Protein AF-A0A8J7ECS9-F1 (afdb_monomer_lite)

Radius of gyration: 26.11 Å; chains: 1; bounding box: 45×32×72 Å

Secondary structure (DSSP, 8-state):
--HHHHHHHHHHHS-HHHHHHHHHHHHHHHHHHHT----SS---------S--TTTTS------TTHHHHHHHHHHHHHHHHH---

Foldseek 3Di:
DDPVVVVVVVLVPDDPVVVVVVVVVVVVVVVVVVVDPDDDDDDDDDDDDPPPPCVVVPPPPPDPPCCVPCVVVCVVVVCCVVPVPD

Sequence (86 aa):
MTPLEQIQQDIQTLPQDALDLLAQFIQLLKKSQSVHPENRSGAEPSSSSDAADWSDLIGCMDAEADLSVNYKTYLLNGLEQKYGHH

Structure (mmCIF, N/CA/C/O backbone):
data_AF-A0A8J7ECS9-F1
#
_entry.id   AF-A0A8J7ECS9-F1
#
loop_
_atom_site.group_PDB
_atom_site.id
_atom_site.type_symbol
_atom_site.label_atom_id
_atom_site.label_alt_id
_atom_site.label_comp_id
_atom_site.label_asym_id
_atom_site.label_entity_id
_atom_site.label_seq_id
_atom_site.pdbx_PDB_ins_code
_atom_site.Cartn_x
_atom_site.Cartn_y
_atom_site.Cartn_z
_atom_site.occupancy
_atom_site.B_iso_or_equiv
_atom_site.auth_seq_id
_atom_site.auth_comp_id
_atom_site.auth_asym_id
_atom_site.auth_atom_id
_atom_site.pdbx_PDB_model_num
ATOM 1 N N . MET A 1 1 ? -0.688 9.355 30.952 1.00 53.38 1 MET A N 1
ATOM 2 C CA . MET A 1 1 ? -1.075 8.306 29.993 1.00 53.38 1 MET A CA 1
ATOM 3 C C . MET A 1 1 ? 0.112 8.073 29.100 1.00 53.38 1 MET A C 1
ATOM 5 O O . MET A 1 1 ? 0.655 9.035 28.564 1.00 53.38 1 MET A O 1
ATOM 9 N N . THR A 1 2 ? 0.598 6.842 29.052 1.00 76.06 2 THR A N 1
ATOM 10 C CA . THR A 1 2 ? 1.700 6.516 28.144 1.00 76.06 2 THR A CA 1
ATOM 11 C C . THR A 1 2 ? 1.171 6.493 26.704 1.00 76.06 2 THR A C 1
ATOM 13 O O . THR A 1 2 ? -0.009 6.205 26.499 1.00 76.06 2 THR A O 1
ATOM 16 N N . PRO A 1 3 ? 2.001 6.788 25.689 1.00 81.69 3 PRO A N 1
ATOM 17 C CA . PRO A 1 3 ? 1.567 6.748 24.288 1.00 81.69 3 PRO A CA 1
ATOM 18 C C . PRO A 1 3 ? 0.975 5.385 23.883 1.00 81.69 3 PRO A C 1
ATOM 20 O O . PRO A 1 3 ? 0.136 5.317 22.994 1.00 81.69 3 PRO A O 1
ATOM 23 N N . LEU A 1 4 ? 1.362 4.306 24.571 1.00 86.31 4 LEU A N 1
ATOM 24 C CA . LEU A 1 4 ? 0.879 2.949 24.321 1.00 86.31 4 LEU A CA 1
ATOM 25 C C . LEU A 1 4 ? -0.560 2.727 24.821 1.00 86.31 4 LEU A C 1
ATOM 27 O O . LEU A 1 4 ? -1.353 2.087 24.136 1.00 86.31 4 LEU A O 1
ATOM 31 N N . GLU A 1 5 ? -0.921 3.304 25.970 1.00 86.25 5 GLU A N 1
ATOM 32 C CA . GLU A 1 5 ? -2.295 3.243 26.493 1.00 86.25 5 GLU A CA 1
ATOM 33 C C . GLU A 1 5 ? -3.282 3.993 25.597 1.00 86.25 5 GLU A C 1
ATOM 35 O O . GLU A 1 5 ? -4.394 3.517 25.375 1.00 86.25 5 GLU A O 1
ATOM 40 N N . GLN A 1 6 ? -2.856 5.131 25.040 1.00 87.50 6 GLN A N 1
ATOM 41 C CA . GLN A 1 6 ? -3.667 5.901 24.099 1.00 87.50 6 GLN A CA 1
ATOM 42 C C . GLN A 1 6 ? -3.962 5.085 22.835 1.00 87.50 6 GLN A C 1
ATOM 44 O O . GLN A 1 6 ? -5.117 4.941 22.452 1.00 87.50 6 GLN A O 1
ATOM 49 N N . ILE A 1 7 ? -2.937 4.454 22.256 1.00 89.62 7 ILE A N 1
ATOM 50 C CA . ILE A 1 7 ? -3.087 3.597 21.072 1.00 89.62 7 ILE A CA 1
ATOM 51 C C . ILE A 1 7 ? -4.031 2.421 21.353 1.00 89.62 7 ILE A C 1
ATOM 53 O O . ILE A 1 7 ? -4.868 2.088 20.518 1.00 89.62 7 ILE A O 1
ATOM 57 N N . GLN A 1 8 ? -3.933 1.791 22.526 1.00 87.50 8 GLN A N 1
ATOM 58 C CA . GLN A 1 8 ? -4.823 0.688 22.891 1.00 87.50 8 GLN A CA 1
ATOM 59 C C . GLN A 1 8 ? -6.283 1.144 23.000 1.00 87.50 8 GLN A C 1
ATOM 61 O O . GLN A 1 8 ? -7.191 0.413 22.599 1.00 87.50 8 GLN A O 1
ATOM 66 N N . GLN A 1 9 ? -6.511 2.339 23.544 1.00 89.06 9 GLN A N 1
ATOM 67 C CA . GLN A 1 9 ? -7.844 2.917 23.628 1.00 89.06 9 GLN A CA 1
ATOM 68 C C . GLN A 1 9 ? -8.382 3.266 22.239 1.00 89.06 9 GLN A C 1
ATOM 70 O O . GLN A 1 9 ? -9.506 2.884 21.922 1.00 89.06 9 GLN A O 1
ATOM 75 N N . ASP A 1 10 ? -7.562 3.887 21.392 1.00 88.88 10 ASP A N 1
ATOM 76 C CA . ASP A 1 10 ? -7.937 4.243 20.024 1.00 88.88 10 ASP A CA 1
ATOM 77 C C . ASP A 1 10 ? -8.327 2.994 19.226 1.00 88.88 10 ASP A C 1
ATOM 79 O O . ASP A 1 10 ? -9.412 2.957 18.647 1.00 88.88 10 ASP A O 1
ATOM 83 N N . ILE A 1 11 ? -7.526 1.922 19.294 1.00 89.94 11 ILE A N 1
ATOM 84 C CA . ILE A 1 11 ? -7.827 0.639 18.639 1.00 89.94 11 ILE A CA 1
ATOM 85 C C . ILE A 1 11 ? -9.176 0.074 19.103 1.00 89.94 11 ILE A C 1
ATOM 87 O O . ILE A 1 11 ? -9.955 -0.385 18.274 1.00 89.94 11 ILE A O 1
ATOM 91 N N . GLN A 1 12 ? -9.492 0.127 20.400 1.00 86.50 12 GLN A N 1
ATOM 92 C CA . GLN A 1 12 ? -10.767 -0.388 20.917 1.00 86.50 12 GLN A CA 1
ATOM 93 C C . GLN A 1 12 ? -11.985 0.461 20.537 1.00 86.50 12 GLN A C 1
ATOM 95 O O . GLN A 1 12 ? -13.110 -0.027 20.612 1.00 86.50 12 GLN A O 1
ATOM 100 N N . THR A 1 13 ? -11.780 1.714 20.130 1.00 92.19 13 THR A N 1
ATOM 101 C CA . THR A 1 13 ? -12.859 2.596 19.658 1.00 92.19 13 THR A CA 1
ATOM 102 C C . THR A 1 13 ? -13.114 2.504 18.155 1.00 92.19 13 THR A C 1
ATOM 104 O O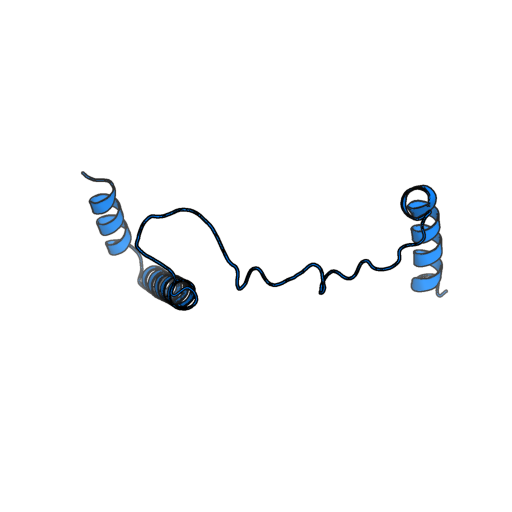 . THR A 1 13 ? -14.065 3.109 17.658 1.00 92.19 13 THR A O 1
ATOM 107 N N . LEU A 1 14 ? -12.291 1.751 17.420 1.00 92.31 14 LEU A N 1
ATOM 108 C CA . LEU A 1 14 ? -12.437 1.595 15.979 1.00 92.31 14 LEU A CA 1
ATOM 109 C C . LEU A 1 14 ? -13.655 0.730 15.604 1.00 92.31 14 LEU A C 1
ATOM 111 O O . LEU A 1 14 ? -13.999 -0.216 16.315 1.00 92.31 14 LEU A O 1
ATOM 115 N N . PRO A 1 15 ? -14.292 1.006 14.451 1.00 93.12 15 PRO A N 1
ATOM 116 C CA . PRO A 1 15 ? -15.333 0.147 13.899 1.00 93.12 15 PRO A CA 1
ATOM 117 C C . PRO A 1 15 ? -14.762 -1.194 13.415 1.00 93.12 15 PRO A C 1
ATOM 119 O O . PRO A 1 15 ? -13.575 -1.309 13.100 1.00 93.12 15 PRO A O 1
ATOM 122 N N . GLN A 1 16 ? -15.632 -2.202 13.294 1.00 88.94 16 GLN A N 1
ATOM 123 C CA . GLN A 1 16 ? -15.250 -3.574 12.937 1.00 88.94 16 GLN A CA 1
ATOM 124 C C . GLN A 1 16 ? -14.443 -3.660 11.631 1.00 88.94 16 GLN A C 1
ATOM 126 O O . GLN A 1 16 ? -13.451 -4.382 11.578 1.00 88.94 16 GLN A O 1
ATOM 131 N N . ASP A 1 17 ? -14.812 -2.882 10.612 1.00 91.25 17 ASP A N 1
ATOM 132 C CA . ASP A 1 17 ? -14.114 -2.863 9.320 1.00 91.25 17 ASP A CA 1
ATOM 133 C C . ASP A 1 17 ? -12.664 -2.363 9.448 1.00 91.25 17 ASP A C 1
ATOM 135 O O . ASP A 1 17 ? -11.753 -2.863 8.789 1.00 91.25 17 ASP A O 1
ATOM 139 N N . ALA A 1 18 ? -12.424 -1.396 10.339 1.00 91.75 18 ALA A N 1
ATOM 140 C CA . ALA A 1 18 ? -11.086 -0.872 10.601 1.00 91.75 18 ALA A CA 1
ATOM 141 C C . ALA A 1 18 ? -10.236 -1.856 11.420 1.00 91.75 18 ALA A C 1
ATOM 143 O O . ALA A 1 18 ? -9.032 -1.969 11.185 1.00 91.75 18 ALA A O 1
ATOM 144 N N . LEU A 1 19 ? -10.853 -2.602 12.344 1.00 91.94 19 LEU A N 1
ATOM 145 C CA . LEU A 1 19 ? -10.188 -3.692 13.066 1.00 91.94 19 LEU A CA 1
ATOM 146 C C . LEU A 1 19 ? -9.783 -4.833 12.126 1.00 91.94 19 LEU A C 1
ATOM 148 O O . LEU A 1 19 ? -8.690 -5.381 12.269 1.00 91.94 19 LEU A O 1
ATOM 152 N N . ASP A 1 20 ? -10.630 -5.163 11.149 1.00 93.06 20 ASP A N 1
ATOM 153 C CA . ASP A 1 20 ? -10.329 -6.181 10.142 1.00 93.06 20 ASP A CA 1
ATOM 154 C C . ASP A 1 20 ? -9.141 -5.763 9.262 1.00 93.06 20 ASP A C 1
ATOM 156 O O . ASP A 1 20 ? -8.173 -6.514 9.114 1.00 93.06 20 ASP A O 1
ATOM 160 N N . LEU A 1 21 ? -9.137 -4.514 8.785 1.00 94.38 21 LEU A N 1
ATOM 161 C CA . LEU A 1 21 ? -8.008 -3.953 8.043 1.00 94.38 21 LEU A CA 1
ATOM 162 C C . LEU A 1 21 ? -6.711 -3.973 8.868 1.00 94.38 21 LEU A C 1
ATOM 164 O O . LEU A 1 21 ? -5.651 -4.343 8.357 1.00 94.38 21 LEU A O 1
ATOM 168 N N . LEU A 1 22 ? -6.786 -3.618 10.154 1.00 94.00 22 LEU A N 1
ATOM 169 C CA . LEU A 1 22 ? -5.639 -3.666 11.060 1.00 94.00 22 LEU A CA 1
ATOM 170 C C . LEU A 1 22 ? -5.117 -5.101 11.225 1.00 94.00 22 LEU A C 1
ATOM 172 O O . LEU A 1 22 ? -3.906 -5.323 11.191 1.00 94.00 22 LEU A O 1
ATOM 176 N N . ALA A 1 23 ? -6.006 -6.090 11.340 1.00 91.62 23 ALA A N 1
ATOM 177 C CA . ALA A 1 23 ? -5.629 -7.498 11.413 1.00 91.62 23 ALA A CA 1
ATOM 178 C C . ALA A 1 23 ? -4.946 -7.984 10.123 1.00 91.62 23 ALA A C 1
ATOM 180 O O . ALA A 1 23 ? -3.949 -8.710 10.192 1.00 91.62 23 ALA A O 1
ATOM 181 N N . GLN A 1 24 ? -5.436 -7.569 8.952 1.00 93.44 24 GLN A N 1
ATOM 182 C CA . GLN A 1 24 ? -4.800 -7.861 7.663 1.00 93.44 24 GLN A CA 1
ATOM 183 C C . GLN A 1 24 ? -3.407 -7.221 7.568 1.00 93.44 24 GLN A C 1
ATOM 185 O O . GLN A 1 24 ? -2.441 -7.877 7.170 1.00 93.44 24 GLN A O 1
ATOM 190 N N . PHE A 1 25 ? -3.269 -5.970 8.010 1.00 93.69 25 PHE A N 1
ATOM 191 C CA . PHE A 1 25 ? -1.991 -5.264 8.023 1.00 93.69 25 PHE A CA 1
ATOM 192 C C . PHE A 1 25 ? -0.973 -5.916 8.970 1.00 93.69 25 PHE A C 1
ATOM 194 O O . PHE A 1 25 ? 0.175 -6.141 8.589 1.00 93.69 25 PHE A O 1
ATOM 201 N N . ILE A 1 26 ? -1.392 -6.316 10.174 1.00 92.38 26 ILE A N 1
ATOM 202 C CA . ILE A 1 26 ? -0.536 -7.053 11.117 1.00 92.38 26 ILE A CA 1
ATOM 203 C C . ILE A 1 26 ? -0.072 -8.381 10.506 1.00 92.38 26 ILE A C 1
ATOM 205 O O . ILE A 1 26 ? 1.097 -8.745 10.637 1.00 92.38 26 ILE A O 1
ATOM 209 N N . GLN A 1 27 ? -0.953 -9.114 9.822 1.00 90.69 27 GLN A N 1
ATOM 210 C CA . GLN A 1 27 ? -0.579 -10.357 9.140 1.00 90.69 27 GLN A CA 1
ATOM 211 C C . GLN A 1 27 ? 0.449 -10.121 8.031 1.00 90.69 27 GLN A C 1
ATOM 213 O O . GLN A 1 27 ? 1.410 -10.885 7.923 1.00 90.69 27 GLN A O 1
ATOM 218 N N . LEU A 1 28 ? 0.293 -9.043 7.259 1.00 92.06 28 LEU A N 1
ATOM 219 C CA . LEU A 1 28 ? 1.263 -8.639 6.246 1.00 92.06 28 LEU A CA 1
ATOM 220 C C . LEU A 1 28 ? 2.633 -8.334 6.870 1.00 92.06 28 LEU A C 1
ATOM 222 O O . LEU A 1 28 ? 3.641 -8.859 6.401 1.00 92.06 28 LEU A O 1
ATOM 226 N N . LEU A 1 29 ? 2.667 -7.563 7.963 1.00 90.25 29 LEU A N 1
ATOM 227 C CA . LEU A 1 29 ? 3.899 -7.232 8.692 1.00 90.25 29 LEU A CA 1
ATOM 228 C C . LEU A 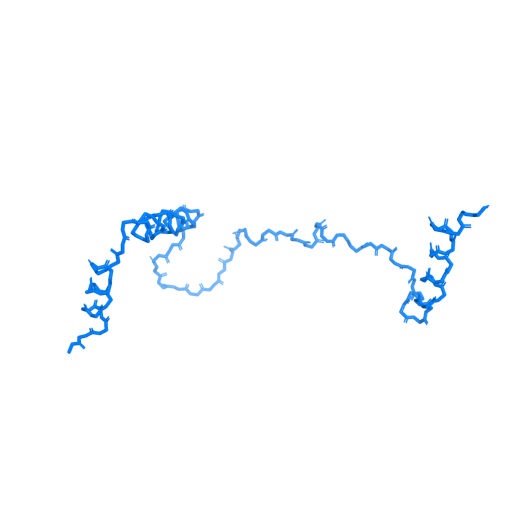1 29 ? 4.573 -8.453 9.328 1.00 90.25 29 LEU A C 1
ATOM 230 O O . LEU A 1 29 ? 5.797 -8.517 9.430 1.00 90.25 29 LEU A O 1
ATOM 234 N N . LYS A 1 30 ? 3.790 -9.432 9.790 1.00 87.06 30 LYS A N 1
ATOM 235 C CA . LYS A 1 30 ? 4.332 -10.699 10.295 1.00 87.06 30 LYS A CA 1
ATOM 236 C C . LYS A 1 30 ? 4.951 -11.510 9.164 1.00 87.06 30 LYS A C 1
ATOM 238 O O . LYS A 1 30 ? 6.051 -12.025 9.320 1.00 87.06 30 LYS A O 1
ATOM 243 N N . LYS A 1 31 ? 4.264 -11.593 8.022 1.00 84.31 31 LYS A N 1
ATOM 244 C CA . LYS A 1 31 ? 4.746 -12.310 6.841 1.00 84.31 31 LYS A CA 1
ATOM 245 C C . LYS A 1 31 ? 6.028 -11.684 6.288 1.00 84.31 31 LYS A C 1
ATOM 247 O O . LYS A 1 31 ? 6.942 -12.430 5.963 1.00 84.31 31 LYS A O 1
ATOM 252 N N . SER A 1 32 ? 6.129 -10.354 6.232 1.00 74.88 32 SER A N 1
ATOM 253 C CA . SER A 1 32 ? 7.352 -9.674 5.781 1.00 74.88 32 SER A CA 1
ATOM 254 C C . SER A 1 32 ? 8.534 -9.900 6.728 1.00 74.88 32 SER A C 1
ATOM 256 O O . SER A 1 32 ? 9.645 -10.117 6.261 1.00 74.88 32 SER A O 1
ATOM 258 N N . GLN A 1 33 ? 8.305 -9.942 8.044 1.00 69.50 33 GLN A N 1
ATOM 259 C CA . GLN A 1 33 ? 9.357 -10.267 9.016 1.00 69.50 33 GLN A CA 1
ATOM 260 C C . GLN A 1 33 ? 9.763 -11.746 8.993 1.00 69.50 33 GLN A C 1
ATOM 262 O O . GLN A 1 33 ? 10.926 -12.060 9.217 1.00 69.50 33 GLN A O 1
ATOM 267 N N . SER A 1 34 ? 8.844 -12.671 8.695 1.00 61.78 34 SER A N 1
ATOM 268 C CA . SER A 1 34 ? 9.176 -14.097 8.554 1.00 61.78 34 SER A CA 1
ATOM 269 C C . SER A 1 34 ? 10.018 -1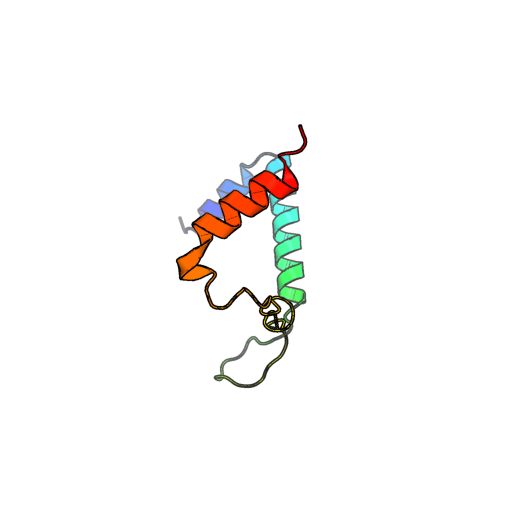4.418 7.314 1.00 61.78 34 SER A C 1
ATOM 271 O O . SER A 1 34 ? 10.673 -15.454 7.300 1.00 61.78 34 SER A O 1
ATOM 273 N N . VAL A 1 35 ? 10.030 -13.549 6.297 1.00 57.12 35 VAL A N 1
ATOM 274 C CA . VAL A 1 35 ? 10.913 -13.681 5.122 1.00 57.12 35 VAL A CA 1
ATOM 275 C C . VAL A 1 35 ? 12.361 -13.285 5.452 1.00 57.12 35 VAL A C 1
ATOM 277 O O . VAL A 1 35 ? 13.269 -13.665 4.724 1.00 57.12 35 VAL A O 1
ATOM 280 N N . HIS A 1 36 ? 12.607 -12.621 6.586 1.00 50.25 36 HIS A N 1
ATOM 281 C CA . HIS A 1 36 ? 13.947 -12.235 7.027 1.00 50.25 36 HIS A CA 1
ATOM 282 C C . HIS A 1 36 ? 14.307 -12.910 8.363 1.00 50.25 36 HIS A C 1
ATOM 284 O O . HIS A 1 36 ? 14.218 -12.285 9.426 1.00 50.25 36 HIS A O 1
ATOM 290 N N . PRO A 1 37 ? 14.719 -14.192 8.364 1.00 49.25 37 PRO A N 1
ATOM 291 C CA . PRO A 1 37 ? 15.225 -14.845 9.558 1.00 49.25 37 PRO A CA 1
ATOM 292 C C . PRO A 1 37 ? 16.687 -14.440 9.785 1.00 49.25 37 PRO A C 1
ATOM 294 O O . PRO A 1 37 ? 17.555 -15.296 9.875 1.00 49.25 37 PRO A O 1
ATOM 297 N N . GLU A 1 38 ? 16.978 -13.145 9.903 1.00 43.25 38 GLU A N 1
ATOM 298 C CA . GLU A 1 38 ? 18.281 -12.696 10.390 1.00 43.25 38 GLU A CA 1
ATOM 299 C C . GLU A 1 38 ? 18.150 -11.656 11.504 1.00 43.25 38 GLU A C 1
ATOM 301 O O . GLU A 1 38 ? 17.869 -10.479 11.299 1.00 43.25 38 GLU A O 1
ATOM 306 N N . ASN A 1 39 ? 18.396 -12.186 12.705 1.00 41.19 39 ASN A N 1
ATOM 307 C CA . ASN A 1 39 ? 19.237 -11.619 13.752 1.00 41.19 39 ASN A CA 1
ATOM 308 C C . ASN A 1 39 ? 18.710 -10.461 14.613 1.00 41.19 39 ASN A C 1
ATOM 310 O O . ASN A 1 39 ? 19.063 -9.294 14.476 1.00 41.19 39 ASN A O 1
ATOM 314 N N . ARG A 1 40 ? 18.074 -10.870 15.721 1.00 48.16 40 ARG A N 1
ATOM 315 C CA . ARG A 1 40 ? 18.459 -10.347 17.040 1.00 48.16 40 ARG A CA 1
ATOM 316 C C . ARG A 1 40 ? 19.876 -10.833 17.376 1.00 48.16 40 ARG A C 1
ATOM 318 O O . ARG A 1 40 ? 20.017 -11.975 17.801 1.00 48.16 40 ARG A O 1
ATOM 325 N N . SER A 1 41 ? 20.891 -9.986 17.230 1.00 40.97 41 SER A N 1
ATOM 326 C CA . SER A 1 41 ? 22.056 -9.853 18.133 1.00 40.97 41 SER A CA 1
ATOM 327 C C . SER A 1 41 ? 23.114 -8.975 17.475 1.00 40.97 41 SER A C 1
ATOM 329 O O . SER A 1 41 ? 23.374 -9.101 16.285 1.00 40.97 41 SER A O 1
ATOM 331 N N . GLY A 1 42 ? 23.690 -8.057 18.250 1.00 43.06 42 GLY A N 1
ATOM 332 C CA . GLY A 1 42 ? 24.670 -7.098 17.758 1.00 43.06 42 GLY A CA 1
ATOM 333 C C . GLY A 1 42 ? 25.972 -7.745 17.285 1.00 43.06 42 GLY A C 1
ATOM 334 O O . GLY A 1 42 ? 26.538 -8.573 17.986 1.00 43.06 42 GLY A O 1
ATOM 335 N N . ALA A 1 43 ? 26.430 -7.318 16.113 1.00 34.19 43 ALA A N 1
ATOM 336 C CA . ALA A 1 43 ? 27.814 -7.145 15.668 1.00 34.19 43 ALA A CA 1
ATOM 337 C C . ALA A 1 43 ? 27.744 -6.690 14.197 1.00 34.19 43 ALA A C 1
ATOM 339 O O . ALA A 1 43 ? 26.831 -7.079 13.476 1.00 34.19 43 ALA A O 1
ATOM 340 N N . GLU A 1 44 ? 28.646 -5.807 13.782 1.00 36.75 44 GLU A N 1
ATOM 341 C CA . GLU A 1 44 ? 28.637 -5.148 12.469 1.00 36.75 44 GLU A CA 1
ATOM 342 C C . GLU A 1 44 ? 29.064 -6.080 11.291 1.00 36.75 44 GLU A C 1
ATOM 344 O O . GLU A 1 44 ? 29.138 -7.296 11.467 1.00 36.75 44 GLU A O 1
ATOM 349 N N . PRO A 1 45 ? 29.287 -5.579 10.055 1.00 54.69 45 PRO A N 1
ATOM 350 C CA . PRO A 1 45 ? 28.506 -5.928 8.873 1.00 54.69 45 PRO A CA 1
ATOM 351 C C . PRO A 1 45 ? 29.302 -6.791 7.881 1.00 54.69 45 PRO A C 1
ATOM 353 O O . PRO A 1 45 ? 30.373 -6.398 7.428 1.00 54.69 45 PRO A O 1
ATOM 356 N N . SER A 1 46 ? 28.783 -7.941 7.453 1.00 47.78 46 SER A N 1
ATOM 357 C CA . SER A 1 46 ? 29.289 -8.591 6.234 1.00 47.78 46 SER A CA 1
ATOM 358 C C . SER A 1 46 ? 28.351 -9.682 5.722 1.00 47.78 46 SER A C 1
ATOM 360 O O . SER A 1 46 ? 27.723 -10.379 6.508 1.00 47.78 46 SER A O 1
ATOM 362 N N . SER A 1 47 ? 28.315 -9.803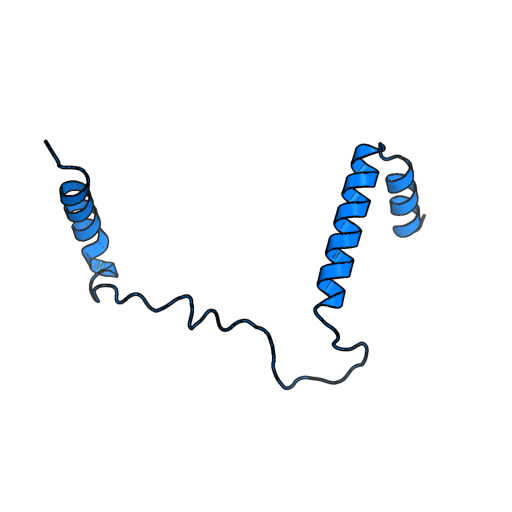 4.389 1.00 45.66 47 SER A N 1
ATOM 363 C CA . SER A 1 47 ? 27.716 -10.866 3.559 1.00 45.66 47 SER A CA 1
ATOM 364 C C . SER A 1 47 ? 26.191 -11.019 3.646 1.00 45.66 47 SER A C 1
ATOM 366 O O . SER A 1 47 ? 25.671 -11.662 4.540 1.00 45.66 47 SER A O 1
ATOM 368 N N . SER A 1 48 ? 25.430 -10.323 2.797 1.00 51.91 48 SER A N 1
ATOM 369 C CA . SER A 1 48 ? 25.033 -10.758 1.440 1.00 51.91 48 SER A CA 1
ATOM 370 C C . SER A 1 48 ? 23.932 -11.823 1.426 1.00 51.91 48 SER A C 1
ATOM 372 O O . SER A 1 48 ? 24.225 -13.003 1.584 1.00 51.91 48 SER A O 1
ATOM 374 N N . SER A 1 49 ? 22.703 -11.411 1.116 1.00 49.97 49 SER A N 1
ATOM 375 C CA . SER A 1 49 ? 21.766 -12.128 0.239 1.00 49.97 49 SER A CA 1
ATOM 376 C C . SER A 1 49 ? 20.446 -11.355 0.212 1.00 49.97 49 SER A C 1
ATOM 378 O O . SER A 1 49 ? 19.878 -11.093 1.262 1.00 49.97 49 SER A O 1
ATOM 380 N N . ASP A 1 50 ? 19.945 -11.038 -0.980 1.00 51.16 50 ASP A N 1
ATOM 381 C CA . ASP A 1 50 ? 18.581 -10.543 -1.243 1.00 51.16 50 ASP A CA 1
ATOM 382 C C . ASP A 1 50 ? 18.326 -9.023 -1.220 1.00 51.16 50 ASP A C 1
ATOM 384 O O . ASP A 1 50 ? 17.196 -8.554 -1.105 1.00 51.16 50 ASP A O 1
ATOM 388 N N . ALA A 1 51 ? 19.360 -8.222 -1.487 1.00 52.94 51 ALA A N 1
ATOM 389 C CA . ALA A 1 51 ? 19.132 -7.071 -2.356 1.00 52.94 51 ALA A CA 1
ATOM 390 C C . ALA A 1 51 ? 19.118 -7.623 -3.781 1.00 52.94 51 ALA A C 1
ATOM 392 O O . ALA A 1 51 ? 20.175 -7.780 -4.389 1.00 52.94 51 ALA A O 1
ATOM 393 N N . ALA A 1 52 ? 17.932 -8.023 -4.248 1.00 53.78 52 ALA A N 1
ATOM 394 C CA . ALA A 1 52 ? 17.696 -8.411 -5.629 1.00 53.78 52 ALA A CA 1
ATOM 395 C C . ALA A 1 52 ? 18.481 -7.475 -6.555 1.00 53.78 52 ALA A C 1
ATOM 397 O O . ALA A 1 52 ? 18.350 -6.252 -6.479 1.00 53.78 52 ALA A O 1
ATOM 398 N N . ASP A 1 53 ? 19.349 -8.076 -7.355 1.00 57.94 53 ASP A N 1
ATOM 399 C CA . ASP A 1 53 ? 20.234 -7.416 -8.297 1.00 57.94 53 ASP A CA 1
ATOM 400 C C . ASP A 1 53 ? 19.391 -6.802 -9.426 1.00 57.94 53 ASP A C 1
ATOM 402 O O . ASP A 1 53 ? 19.240 -7.351 -10.512 1.00 57.94 53 ASP A O 1
ATOM 406 N N . TRP A 1 54 ? 18.743 -5.669 -9.143 1.00 59.44 54 TRP A N 1
ATOM 407 C CA . TRP A 1 54 ? 17.961 -4.917 -10.128 1.00 59.44 54 TRP A CA 1
ATOM 408 C C . TRP A 1 54 ? 18.851 -4.312 -11.218 1.00 59.44 54 TRP A C 1
ATOM 410 O O . TRP A 1 54 ? 18.324 -3.834 -12.218 1.00 59.44 54 TRP A O 1
ATOM 420 N N . SER A 1 55 ? 20.174 -4.352 -11.049 1.00 56.62 55 SER A N 1
ATOM 421 C CA . SER A 1 55 ? 21.165 -3.968 -12.058 1.00 56.62 55 SER A CA 1
ATOM 422 C C . SER A 1 55 ? 21.056 -4.826 -13.323 1.00 56.62 55 SER A C 1
ATOM 424 O O . SER A 1 55 ? 21.292 -4.319 -14.413 1.00 56.62 55 SER A O 1
ATOM 426 N N . ASP A 1 56 ? 20.644 -6.092 -13.183 1.00 55.94 56 ASP A N 1
ATOM 427 C CA . ASP A 1 56 ? 20.425 -7.020 -14.303 1.00 55.94 56 ASP A CA 1
ATOM 428 C C . ASP A 1 56 ? 19.013 -6.886 -14.913 1.00 55.94 56 ASP A C 1
ATOM 430 O O . ASP A 1 56 ? 18.781 -7.267 -16.061 1.00 55.94 56 ASP A O 1
ATOM 434 N N . LEU A 1 57 ? 18.049 -6.330 -14.161 1.00 57.50 57 LEU A N 1
ATOM 435 C CA . LEU A 1 57 ? 16.662 -6.151 -14.616 1.00 57.50 57 LEU A CA 1
ATOM 436 C C . LEU A 1 57 ? 16.422 -4.781 -15.268 1.00 57.50 57 LEU A C 1
ATOM 438 O O . LEU A 1 57 ? 15.667 -4.670 -16.234 1.00 57.50 57 LEU A O 1
ATOM 442 N N . ILE A 1 58 ? 17.080 -3.737 -14.762 1.00 63.59 58 ILE A N 1
ATOM 443 C CA . ILE A 1 58 ? 17.228 -2.452 -15.445 1.00 63.59 58 ILE A CA 1
ATOM 444 C C . ILE A 1 58 ? 18.430 -2.603 -16.370 1.00 63.59 58 ILE A C 1
ATOM 446 O O . ILE A 1 58 ? 19.488 -2.0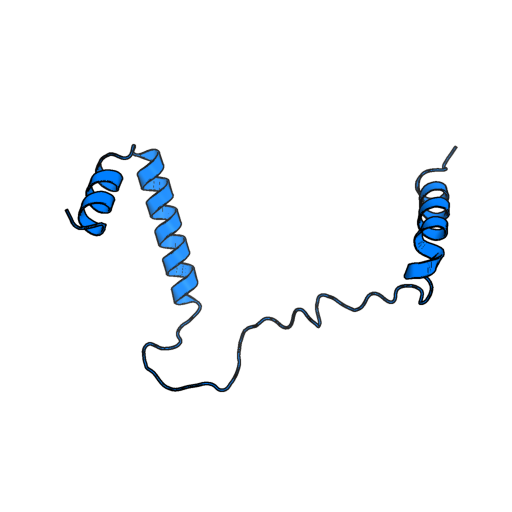18 -16.148 1.00 63.59 58 ILE A O 1
ATOM 450 N N . GLY A 1 59 ? 18.269 -3.430 -17.405 1.00 53.50 59 GLY A N 1
ATOM 451 C CA . GLY A 1 59 ? 19.219 -3.434 -18.503 1.00 53.50 59 GLY A CA 1
ATOM 452 C C . GLY A 1 59 ? 19.408 -1.988 -18.943 1.00 53.50 59 GLY A C 1
ATOM 453 O O . GLY A 1 59 ? 18.421 -1.280 -19.173 1.00 53.50 59 GLY A O 1
ATOM 454 N N . CYS A 1 60 ? 20.660 -1.530 -18.999 1.00 58.62 60 CYS A N 1
ATOM 455 C CA . CYS A 1 60 ? 21.006 -0.328 -19.737 1.00 58.62 60 CYS A CA 1
ATOM 456 C C . CYS A 1 60 ? 20.452 -0.532 -21.144 1.00 58.62 60 CYS A C 1
ATOM 458 O O . CYS A 1 60 ? 21.052 -1.229 -21.957 1.00 58.62 60 CYS A O 1
ATOM 460 N N . MET A 1 61 ? 19.254 -0.016 -21.406 1.00 62.59 61 MET A N 1
ATOM 461 C CA . MET A 1 61 ? 18.747 0.028 -22.758 1.00 62.59 61 MET A CA 1
ATOM 462 C C . MET A 1 61 ? 19.721 0.942 -23.481 1.00 62.59 61 MET A C 1
ATOM 464 O O . MET A 1 61 ? 19.906 2.080 -23.042 1.00 62.59 61 MET A O 1
ATOM 468 N N . ASP A 1 62 ? 20.397 0.409 -24.500 1.00 63.47 62 ASP A N 1
ATOM 469 C CA . ASP A 1 62 ? 21.266 1.188 -25.372 1.00 63.47 62 ASP A CA 1
ATOM 470 C C . ASP A 1 62 ? 20.416 2.307 -25.971 1.00 63.47 62 ASP A C 1
ATOM 472 O O . ASP A 1 62 ? 19.671 2.122 -26.930 1.00 63.47 62 ASP A O 1
ATOM 476 N N . ALA A 1 63 ? 20.461 3.4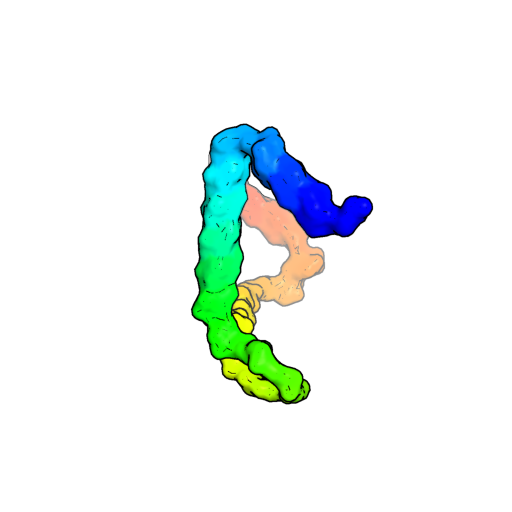58 -25.314 1.00 66.94 63 ALA A N 1
ATOM 477 C CA . ALA A 1 63 ? 19.937 4.695 -25.829 1.00 66.94 63 ALA A CA 1
ATOM 478 C C . ALA A 1 63 ? 20.985 5.258 -26.779 1.00 66.94 63 ALA A C 1
ATOM 480 O O . ALA A 1 63 ? 22.192 5.150 -26.533 1.00 66.94 63 ALA A O 1
ATOM 481 N N . GLU A 1 64 ? 20.532 5.888 -27.854 1.00 74.62 64 GLU A N 1
ATOM 482 C CA . GLU A 1 64 ? 21.417 6.599 -28.756 1.00 74.62 64 GLU A CA 1
ATOM 483 C C . GLU A 1 64 ? 22.277 7.575 -27.939 1.00 74.62 64 GLU A C 1
ATOM 485 O O . GLU A 1 64 ? 21.776 8.318 -27.091 1.00 74.62 64 GLU A O 1
ATOM 490 N N . ALA A 1 65 ? 23.596 7.563 -28.153 1.00 73.81 65 ALA A N 1
ATOM 491 C CA . ALA A 1 65 ? 24.536 8.342 -27.339 1.00 73.81 65 ALA A CA 1
ATOM 492 C C . ALA A 1 65 ? 24.244 9.859 -27.366 1.00 73.81 65 ALA A C 1
ATOM 494 O O . ALA A 1 65 ? 24.665 10.602 -26.479 1.00 73.81 65 ALA A O 1
ATOM 495 N N . ASP A 1 66 ? 23.501 10.320 -28.374 1.00 81.88 66 ASP A N 1
ATOM 496 C CA . ASP A 1 66 ? 23.068 11.699 -28.553 1.00 81.88 66 ASP A CA 1
ATOM 497 C C . ASP A 1 66 ? 21.639 11.976 -28.053 1.00 81.88 66 ASP A C 1
ATOM 499 O O . ASP A 1 66 ? 21.173 13.111 -28.176 1.00 81.88 66 ASP A O 1
ATOM 503 N N . LEU A 1 67 ? 20.950 10.998 -27.449 1.00 77.19 67 LEU A N 1
ATOM 504 C CA . LEU A 1 67 ? 19.565 11.129 -26.989 1.00 77.19 67 LEU A CA 1
ATOM 505 C C . LEU A 1 67 ? 19.401 12.334 -26.057 1.00 77.19 67 LEU A C 1
ATOM 507 O O . LEU A 1 67 ? 18.445 13.089 -26.190 1.00 77.19 67 LEU A O 1
ATOM 511 N N . SER A 1 68 ? 20.362 12.576 -25.162 1.00 76.94 68 SER A N 1
ATOM 512 C CA . SER A 1 68 ? 20.320 13.723 -24.242 1.00 76.94 68 SER A CA 1
ATOM 513 C C . SER A 1 68 ? 20.301 15.081 -24.958 1.00 76.94 68 SER A C 1
ATOM 515 O O . SER A 1 68 ? 19.660 16.020 -24.487 1.00 76.94 68 SER A O 1
ATOM 517 N N . VAL A 1 69 ? 20.961 15.183 -26.113 1.00 84.31 69 VAL A N 1
ATOM 518 C CA . VAL A 1 69 ? 21.083 16.421 -26.893 1.00 84.31 69 VAL A CA 1
ATOM 519 C C . VAL A 1 69 ? 19.944 16.539 -27.905 1.00 84.31 69 VAL A C 1
ATOM 521 O O . VAL A 1 69 ? 19.374 17.615 -28.081 1.00 84.31 69 VAL A O 1
ATOM 524 N N . ASN A 1 70 ? 19.565 15.423 -28.527 1.00 85.00 70 ASN A N 1
ATOM 525 C CA . ASN A 1 70 ? 18.640 15.376 -29.654 1.00 85.00 70 ASN A CA 1
ATOM 526 C C . ASN A 1 70 ? 17.243 14.847 -29.292 1.00 85.00 70 ASN A C 1
ATOM 528 O O . ASN A 1 70 ? 16.433 14.613 -30.191 1.00 85.00 70 ASN A O 1
ATOM 532 N N . TYR A 1 71 ? 16.907 14.714 -27.999 1.00 84.94 71 TYR A N 1
ATOM 533 C CA . TYR A 1 71 ? 15.628 14.145 -27.535 1.00 84.94 71 TYR A CA 1
ATOM 534 C C . TYR A 1 71 ? 14.401 14.759 -28.220 1.00 84.94 71 TYR A C 1
ATOM 536 O O . TYR A 1 71 ? 13.448 14.052 -28.531 1.00 84.94 71 TYR A O 1
ATOM 544 N N . LYS A 1 72 ? 14.415 16.068 -28.504 1.00 86.75 72 LYS A N 1
ATOM 545 C CA . LYS A 1 72 ? 13.297 16.754 -29.173 1.00 86.75 72 LYS A CA 1
ATOM 546 C C . LYS A 1 72 ? 13.043 16.207 -30.576 1.00 86.75 72 LYS A C 1
ATOM 548 O O . LYS A 1 72 ? 11.890 16.014 -30.946 1.00 86.75 72 LYS A O 1
ATOM 553 N N . THR A 1 73 ? 14.102 15.936 -31.333 1.00 85.44 73 THR A N 1
ATOM 554 C CA . THR A 1 73 ? 14.022 15.378 -32.688 1.00 85.44 73 THR A CA 1
ATOM 555 C C . THR A 1 73 ? 13.465 13.961 -32.653 1.00 85.44 73 THR A C 1
ATOM 557 O O . THR A 1 73 ? 12.574 13.633 -33.431 1.00 85.44 73 THR A O 1
ATOM 560 N N . TYR A 1 74 ? 13.929 13.142 -31.706 1.00 82.12 74 TYR A N 1
ATOM 561 C CA . TYR A 1 74 ? 13.423 11.783 -31.514 1.00 82.12 74 TYR A CA 1
ATOM 562 C C . TYR A 1 74 ? 11.949 11.764 -31.108 1.00 82.12 74 TYR A C 1
ATOM 564 O O . TYR A 1 74 ? 11.184 10.959 -31.631 1.00 82.12 74 TYR A O 1
ATOM 572 N N . LEU A 1 75 ? 11.524 12.676 -30.229 1.00 83.06 75 LEU A N 1
ATOM 573 C CA . LEU A 1 75 ? 10.119 12.790 -29.844 1.00 83.06 75 LEU A CA 1
ATOM 574 C C . LEU A 1 75 ? 9.242 13.217 -31.022 1.00 83.06 75 LEU A C 1
ATOM 576 O O . LEU A 1 75 ? 8.194 12.618 -31.225 1.00 83.06 75 LEU A O 1
ATOM 580 N N . LEU A 1 76 ? 9.663 14.210 -31.807 1.00 81.31 76 LEU A N 1
ATOM 581 C CA . LEU A 1 76 ? 8.895 14.689 -32.960 1.00 81.31 76 LEU A CA 1
ATOM 582 C C . LEU A 1 76 ? 8.778 13.615 -34.048 1.00 81.31 76 LEU A C 1
ATOM 584 O O . LEU A 1 76 ? 7.668 13.262 -34.439 1.00 81.31 76 LEU A O 1
ATOM 588 N N . ASN A 1 77 ? 9.903 13.027 -34.460 1.00 80.19 77 ASN A N 1
ATOM 589 C CA . ASN A 1 77 ? 9.913 11.970 -35.471 1.00 80.19 77 ASN A CA 1
ATOM 590 C C . ASN A 1 77 ? 9.194 10.709 -34.983 1.00 80.19 77 ASN A C 1
ATOM 592 O O . ASN A 1 77 ? 8.457 10.085 -35.740 1.00 80.19 77 ASN A O 1
ATOM 596 N N . GLY A 1 78 ? 9.386 10.323 -33.720 1.00 77.44 78 GLY A N 1
ATOM 597 C CA . GLY A 1 78 ? 8.716 9.165 -33.137 1.00 77.44 78 GLY A CA 1
ATOM 598 C C . GLY A 1 78 ? 7.204 9.356 -33.049 1.00 77.44 78 GLY A C 1
ATOM 599 O O . GLY A 1 78 ? 6.451 8.408 -33.260 1.00 77.44 78 GLY A O 1
ATOM 600 N N . LEU A 1 79 ? 6.742 10.578 -32.780 1.00 73.75 79 LEU A N 1
ATOM 601 C CA . LEU A 1 79 ? 5.320 10.897 -32.699 1.00 73.75 79 LEU A CA 1
ATOM 602 C C . LEU A 1 79 ? 4.671 10.913 -34.089 1.00 73.75 79 LEU A C 1
ATOM 604 O O . LEU A 1 79 ? 3.596 10.339 -34.247 1.00 73.75 79 LEU A O 1
ATOM 608 N N . GLU A 1 80 ? 5.347 11.456 -35.105 1.00 74.06 80 GLU A N 1
ATOM 609 C CA . GLU A 1 80 ? 4.894 11.367 -36.499 1.00 74.06 80 GLU A CA 1
ATOM 610 C C . GLU A 1 80 ? 4.916 9.932 -37.036 1.00 74.06 80 GLU A C 1
ATOM 612 O O . GLU A 1 80 ? 3.949 9.497 -37.647 1.00 74.06 80 GLU A O 1
ATOM 617 N N . GLN A 1 81 ? 5.952 9.138 -36.769 1.00 72.44 81 GLN A N 1
ATOM 618 C CA . GLN A 1 81 ? 5.966 7.748 -37.237 1.00 72.44 81 GLN A CA 1
ATOM 619 C C . GLN A 1 81 ? 4.932 6.868 -36.526 1.00 72.44 81 GLN A C 1
ATOM 621 O O . GLN A 1 81 ? 4.385 5.948 -37.130 1.00 72.44 81 GLN A O 1
ATOM 626 N N . LYS A 1 82 ? 4.653 7.132 -35.244 1.00 72.81 82 LYS A N 1
ATOM 627 C CA . LYS A 1 82 ? 3.741 6.303 -34.445 1.00 72.81 82 LYS A CA 1
ATOM 628 C C . LYS A 1 82 ? 2.274 6.709 -34.582 1.00 72.81 82 LYS A C 1
ATOM 630 O O . LYS A 1 82 ? 1.402 5.852 -34.464 1.00 72.81 82 LYS A O 1
ATOM 635 N N . TYR A 1 83 ? 2.000 7.992 -34.807 1.00 74.75 83 TYR A N 1
ATOM 636 C CA . TYR A 1 83 ? 0.641 8.544 -34.827 1.00 74.75 83 TYR A CA 1
ATOM 637 C C . TYR A 1 83 ? 0.330 9.400 -36.058 1.00 74.75 83 TYR A C 1
ATOM 639 O O . TYR A 1 83 ? -0.821 9.772 -36.250 1.00 74.75 83 TYR A O 1
ATOM 647 N N . GLY A 1 84 ? 1.310 9.692 -36.912 1.00 63.03 84 GLY A N 1
ATOM 648 C CA . GLY A 1 84 ? 1.139 10.429 -38.168 1.00 63.03 84 GLY A CA 1
ATOM 649 C C . GLY A 1 84 ? 0.587 9.582 -39.315 1.00 63.03 84 GLY A C 1
ATOM 650 O O . GLY A 1 84 ? 0.810 9.906 -40.477 1.00 63.03 84 GLY A O 1
ATOM 651 N N . HIS A 1 85 ? -0.139 8.504 -39.009 1.00 62.88 85 HIS A N 1
ATOM 652 C CA . HIS A 1 85 ? -0.991 7.855 -39.997 1.00 62.88 85 HIS A CA 1
ATOM 653 C C . HIS A 1 85 ? -2.160 8.791 -40.325 1.00 62.88 85 HIS A C 1
ATOM 655 O O . HIS A 1 85 ? -3.077 8.955 -39.519 1.00 62.88 85 HIS A O 1
ATOM 661 N N . HIS A 1 86 ? -2.109 9.381 -41.516 1.00 58.56 86 HIS A N 1
ATOM 662 C CA . HIS A 1 86 ? -3.224 10.053 -42.172 1.00 58.56 86 HIS A CA 1
ATOM 663 C C . HIS A 1 86 ? -3.539 9.334 -43.485 1.00 58.56 86 HIS A C 1
ATOM 665 O O . HIS A 1 86 ? -2.573 8.919 -44.168 1.00 58.56 86 HIS A O 1
#

pLDDT: mean 72.36, std 17.21, range [34.19, 94.38]